Protein AF-A0A834LEP3-F1 (afdb_monomer_lite)

Organism: Rhododendron simsii (NCBI:txid118357)

Radius of gyration: 22.51 Å; chains: 1; bounding box: 55×42×45 Å

InterPro domains:
  IPR036396 Cytochrome P450 superfamily [SSF48264] (2-67)
  IPR050665 Plant Cytochrome P450 Monooxygenases [PTHR24282] (2-66)

Sequence (93 aa):
MMLERWKHHEGKEIEVFEEFRALTSEVISRTAFGSSYLEGKVIFEMLTKMAVIVSKNRLKIRLPGLWNRSSFDMANNDPDEKNRITLDDV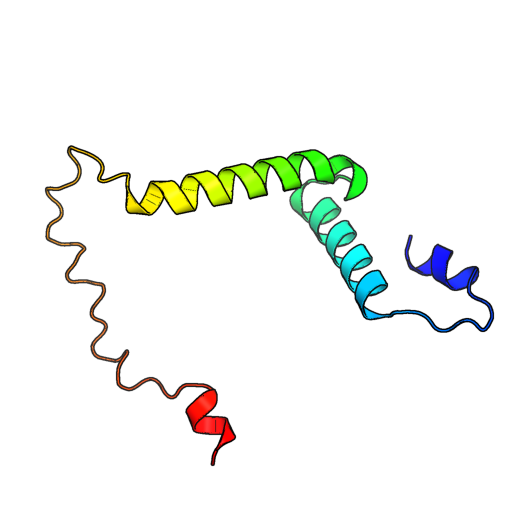VDG

Foldseek 3Di:
DLVVVVVVPDPDDDPVVVSVVLVVLQVCCCVVPVDGSVVCVVVVVVVVVVVVVCVVCVVVPPPPPPPVPPVPVVVPPPVCPVVDDDPVNVVVD

Structure (mmCIF, N/CA/C/O backbone):
data_AF-A0A834LEP3-F1
#
_entry.id   AF-A0A834LEP3-F1
#
loop_
_atom_site.group_PDB
_atom_site.id
_atom_site.type_symbol
_atom_site.label_atom_id
_atom_site.label_alt_id
_atom_site.label_comp_id
_atom_site.label_asym_id
_atom_site.label_entity_id
_atom_site.label_seq_id
_atom_site.pdbx_PDB_ins_code
_atom_site.Cartn_x
_atom_site.Cartn_y
_atom_site.Cartn_z
_atom_site.occupancy
_atom_site.B_iso_or_equiv
_atom_site.auth_seq_id
_atom_site.auth_comp_id
_atom_site.auth_asym_id
_atom_site.auth_atom_id
_atom_site.pdbx_PDB_model_num
ATOM 1 N N . MET A 1 1 ? -12.175 5.248 8.271 1.00 68.00 1 MET A N 1
ATOM 2 C CA . MET A 1 1 ? -10.978 4.484 8.723 1.00 68.00 1 MET A CA 1
ATOM 3 C C . MET A 1 1 ? -11.393 3.236 9.508 1.00 68.00 1 MET A C 1
ATOM 5 O O . MET A 1 1 ? -12.535 3.181 9.938 1.00 68.00 1 MET A O 1
ATOM 9 N N . MET A 1 2 ? -10.511 2.239 9.687 1.00 79.38 2 MET A N 1
ATOM 10 C CA . MET A 1 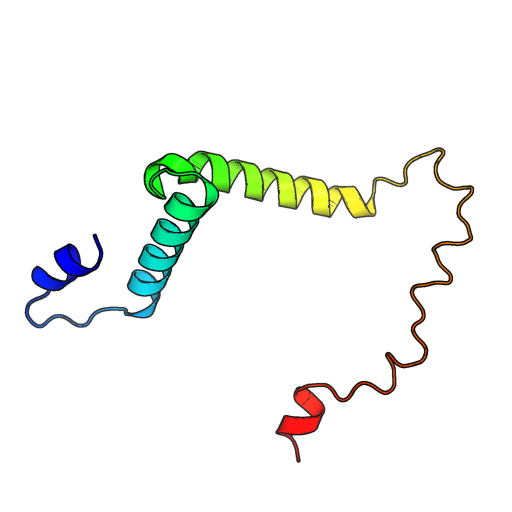2 ? -10.815 0.947 10.350 1.00 79.38 2 MET A CA 1
ATOM 11 C C . MET A 1 2 ? -11.600 1.102 11.668 1.00 79.38 2 MET A C 1
ATOM 13 O O . MET A 1 2 ? -12.655 0.502 11.835 1.00 79.38 2 MET A O 1
ATOM 17 N N . LEU A 1 3 ? -11.168 2.017 12.540 1.00 80.19 3 LEU A N 1
ATOM 18 C CA . LEU A 1 3 ? -11.832 2.310 13.818 1.00 80.19 3 LEU A CA 1
ATOM 19 C C . LEU A 1 3 ? -13.268 2.848 13.675 1.00 80.19 3 LEU A C 1
ATOM 21 O O . LEU A 1 3 ? -14.115 2.581 14.524 1.00 80.19 3 LEU A O 1
ATOM 25 N N . GLU A 1 4 ? -13.569 3.586 12.605 1.00 82.88 4 GLU A N 1
ATOM 26 C CA . GLU A 1 4 ? -14.934 4.061 12.338 1.00 82.88 4 GLU A CA 1
ATOM 27 C C . GLU A 1 4 ? -15.843 2.917 11.897 1.00 82.88 4 GLU A C 1
ATOM 29 O O . GLU A 1 4 ? -17.001 2.881 12.298 1.00 82.88 4 GLU A O 1
ATOM 34 N N . ARG A 1 5 ? -15.330 1.958 11.113 1.00 80.38 5 ARG A N 1
ATOM 35 C CA . ARG A 1 5 ? -16.100 0.768 10.717 1.00 80.38 5 ARG A CA 1
ATOM 36 C C . ARG A 1 5 ? -16.423 -0.104 11.927 1.00 80.38 5 ARG A C 1
ATOM 38 O O . ARG A 1 5 ? -17.557 -0.541 12.080 1.00 80.38 5 ARG A O 1
ATOM 45 N N . TRP A 1 6 ? -15.454 -0.270 12.824 1.00 80.56 6 TRP A N 1
ATOM 46 C CA . TRP A 1 6 ? -15.599 -1.085 14.031 1.00 80.56 6 TRP A CA 1
ATOM 47 C C . TRP A 1 6 ? -16.582 -0.484 15.034 1.00 80.56 6 TRP A C 1
ATOM 49 O O . TRP A 1 6 ? -17.334 -1.219 15.663 1.00 80.56 6 TRP A O 1
ATOM 59 N N . LYS A 1 7 ? -16.659 0.850 15.128 1.00 81.75 7 LYS A N 1
ATOM 60 C CA . LYS A 1 7 ? -17.691 1.530 15.928 1.00 81.75 7 LYS A CA 1
ATOM 61 C C . LYS A 1 7 ? -19.123 1.200 15.497 1.00 81.75 7 LYS A C 1
ATOM 63 O O . LYS A 1 7 ? -20.023 1.302 16.316 1.00 81.75 7 LYS A O 1
ATOM 68 N N . HIS A 1 8 ? -19.333 0.812 14.239 1.00 80.19 8 HIS A N 1
ATOM 69 C CA . HIS A 1 8 ? -20.643 0.410 13.719 1.00 80.19 8 HIS A CA 1
ATOM 70 C C . HIS A 1 8 ? -20.869 -1.112 13.789 1.00 80.19 8 HIS A C 1
ATOM 72 O O . HIS A 1 8 ? -21.875 -1.612 13.287 1.00 80.19 8 HIS A O 1
ATOM 78 N N . HIS A 1 9 ? -19.938 -1.872 14.372 1.00 78.25 9 HIS A N 1
ATOM 79 C CA . HIS A 1 9 ? -20.069 -3.306 14.626 1.00 78.25 9 HIS A CA 1
ATOM 80 C C . HIS A 1 9 ? -20.376 -3.541 16.108 1.00 78.25 9 HIS A C 1
ATOM 82 O O . HIS A 1 9 ? -19.560 -4.057 16.864 1.00 78.25 9 HIS A O 1
ATOM 88 N N . GLU A 1 10 ? -21.577 -3.159 16.544 1.00 74.56 10 GLU A N 1
ATOM 89 C CA . GLU A 1 10 ? -22.069 -3.534 17.873 1.00 74.56 10 GLU A CA 1
ATOM 90 C C . GLU A 1 10 ? -22.476 -5.018 17.873 1.00 74.56 10 GLU A C 1
ATOM 92 O O . GLU A 1 10 ? -23.551 -5.389 17.402 1.00 74.56 10 GLU A O 1
ATOM 97 N N . GLY A 1 11 ? -21.582 -5.883 18.366 1.00 72.69 11 GLY A N 1
ATOM 98 C CA . GLY A 1 11 ? -21.879 -7.289 18.679 1.00 72.69 11 GLY A CA 1
ATOM 99 C C . GLY A 1 11 ? -21.775 -8.291 17.523 1.00 72.69 11 GLY A C 1
ATOM 100 O O . GLY A 1 11 ? -22.208 -9.430 17.683 1.00 72.69 11 GLY A O 1
ATOM 101 N N . LYS A 1 12 ? -21.210 -7.904 16.372 1.00 81.12 12 LYS A N 1
ATOM 102 C CA . LYS A 1 12 ? -20.965 -8.812 15.236 1.00 81.12 12 LYS A CA 1
ATOM 103 C C . LYS A 1 12 ? -19.517 -9.294 15.220 1.00 81.12 12 LYS A C 1
ATOM 105 O O . LYS A 1 12 ? -18.610 -8.510 15.489 1.00 81.12 12 LYS A O 1
ATOM 110 N N . GLU A 1 13 ? -19.313 -10.564 14.872 1.00 83.69 13 GLU A N 1
ATOM 111 C CA . GLU A 1 13 ? -17.976 -11.101 14.612 1.00 83.69 13 GLU A CA 1
ATOM 112 C C . GLU A 1 13 ? -17.307 -10.329 13.472 1.00 83.69 13 GLU A C 1
ATOM 114 O O . GLU A 1 13 ? -17.944 -9.977 12.476 1.00 83.69 13 GLU A O 1
ATOM 119 N N . ILE A 1 14 ? -16.017 -10.046 13.645 1.00 84.00 14 ILE A N 1
ATOM 120 C CA . ILE A 1 14 ? -15.211 -9.286 12.692 1.00 84.00 14 ILE A CA 1
ATOM 121 C C . ILE A 1 14 ? -14.105 -10.197 12.182 1.00 84.00 14 ILE A C 1
ATOM 123 O O . ILE A 1 14 ? -13.355 -10.775 12.970 1.00 84.00 14 ILE A O 1
ATOM 127 N N . GLU A 1 15 ? -13.953 -10.274 10.865 1.00 88.25 15 GLU A N 1
ATOM 128 C CA . GLU A 1 15 ? -12.787 -10.902 10.257 1.00 88.25 15 GLU A CA 1
ATOM 129 C C . GLU A 1 15 ? -11.572 -9.975 10.409 1.00 88.25 15 GLU A C 1
ATOM 131 O O . GLU A 1 15 ? -11.311 -9.085 9.596 1.00 88.25 15 GLU A O 1
ATOM 136 N N . VAL A 1 16 ? -10.826 -10.169 11.499 1.00 86.31 16 VAL A N 1
ATOM 137 C CA . VAL A 1 16 ? -9.682 -9.317 11.870 1.00 86.31 16 VAL A CA 1
ATOM 138 C C . VAL A 1 16 ? -8.622 -9.277 10.766 1.00 86.31 16 VAL A C 1
ATOM 140 O O . VAL A 1 16 ? -8.004 -8.237 10.548 1.00 86.31 16 VAL A O 1
ATOM 143 N N . PHE A 1 17 ? -8.433 -10.385 10.045 1.00 88.44 17 PHE A N 1
ATOM 144 C CA . PHE A 1 17 ? -7.448 -10.490 8.971 1.00 88.44 17 PHE A CA 1
ATOM 145 C C . PHE A 1 17 ? -7.703 -9.494 7.830 1.00 88.44 17 PHE A C 1
ATOM 147 O O . PHE A 1 17 ? -6.793 -8.753 7.451 1.00 88.44 17 PHE A O 1
ATOM 154 N N . GLU A 1 18 ? -8.930 -9.428 7.308 1.00 86.06 18 GLU A N 1
ATOM 155 C CA . GLU A 1 18 ? -9.274 -8.516 6.209 1.00 86.06 18 GLU A CA 1
ATOM 156 C C . GLU A 1 18 ? -9.200 -7.044 6.643 1.00 86.06 18 GLU A C 1
ATOM 158 O O . GLU A 1 18 ? -8.690 -6.197 5.905 1.00 86.06 18 GLU A O 1
ATOM 163 N N . GLU A 1 19 ? -9.611 -6.727 7.874 1.00 88.19 19 GLU A N 1
ATOM 164 C CA . GLU A 1 19 ? -9.489 -5.367 8.416 1.00 88.19 19 GLU A CA 1
ATOM 165 C C . GLU A 1 19 ? -8.024 -4.940 8.585 1.00 88.19 19 GLU A C 1
ATOM 167 O O . GLU A 1 19 ? -7.653 -3.824 8.204 1.00 88.19 19 GLU A O 1
ATOM 172 N N . PHE A 1 20 ? -7.163 -5.841 9.069 1.00 89.88 20 PHE A N 1
ATOM 173 C CA . PHE A 1 20 ? -5.731 -5.576 9.190 1.00 89.88 20 PHE A CA 1
ATOM 174 C C . PHE A 1 20 ? -5.081 -5.400 7.815 1.00 89.88 20 PHE A C 1
ATOM 176 O O . PHE A 1 20 ? -4.331 -4.449 7.604 1.00 89.88 20 PHE A O 1
ATOM 183 N N . ARG A 1 21 ? -5.435 -6.247 6.837 1.00 88.44 21 ARG A N 1
ATOM 184 C CA . ARG A 1 21 ? -4.961 -6.125 5.451 1.00 88.44 21 ARG A CA 1
ATOM 185 C C . ARG A 1 21 ? -5.345 -4.777 4.840 1.00 88.44 21 ARG A C 1
ATOM 187 O O . ARG A 1 21 ? -4.517 -4.134 4.188 1.00 88.44 21 ARG A O 1
ATOM 194 N N . ALA A 1 22 ? -6.582 -4.332 5.064 1.00 87.44 22 ALA A N 1
ATOM 195 C CA . ALA A 1 22 ? -7.066 -3.038 4.598 1.00 87.44 22 ALA A CA 1
ATOM 196 C C . ALA A 1 22 ? -6.316 -1.873 5.266 1.00 87.44 22 ALA A C 1
ATOM 198 O O . ALA A 1 22 ? -5.914 -0.930 4.583 1.00 87.44 22 ALA A O 1
ATOM 199 N N . LEU A 1 23 ? -6.084 -1.944 6.581 1.00 90.31 23 LEU A N 1
ATOM 200 C CA . LEU A 1 23 ? -5.321 -0.936 7.320 1.00 90.31 23 LEU A CA 1
ATOM 201 C C . LEU A 1 23 ? -3.867 -0.853 6.842 1.00 90.31 23 LEU A C 1
ATOM 203 O O . LEU A 1 23 ? -3.384 0.240 6.555 1.00 90.31 23 LEU A O 1
ATOM 207 N N . THR A 1 24 ? -3.178 -1.988 6.720 1.00 90.69 24 THR A N 1
ATOM 208 C CA . THR A 1 24 ? -1.792 -2.037 6.239 1.00 90.69 24 THR A CA 1
ATOM 209 C C . THR A 1 24 ? -1.673 -1.458 4.832 1.00 90.69 24 THR A C 1
ATOM 211 O O . THR A 1 24 ? -0.745 -0.698 4.562 1.00 90.69 24 THR A O 1
ATOM 214 N N . SER A 1 25 ? -2.636 -1.755 3.956 1.00 88.50 25 SER A N 1
ATOM 215 C CA . SER A 1 25 ? -2.678 -1.194 2.601 1.00 88.50 25 SER A CA 1
ATOM 216 C C . SER A 1 25 ? -2.788 0.335 2.625 1.00 88.50 25 SER A C 1
ATOM 218 O O . SER A 1 25 ? -2.031 1.014 1.937 1.00 88.50 25 SER A O 1
ATOM 220 N N . GLU A 1 26 ? -3.664 0.889 3.467 1.00 90.06 26 GLU A N 1
ATOM 221 C CA . GLU A 1 26 ? -3.817 2.341 3.634 1.00 90.06 26 GLU A CA 1
ATOM 222 C C . GLU A 1 26 ? -2.550 3.007 4.196 1.00 90.06 26 GLU A C 1
ATOM 224 O O . GLU A 1 26 ? -2.151 4.066 3.711 1.00 90.06 26 GLU A O 1
ATOM 229 N N . VAL A 1 27 ? -1.891 2.384 5.182 1.00 91.75 27 VAL A N 1
ATOM 230 C CA . VAL A 1 27 ? -0.631 2.885 5.760 1.00 91.75 27 VAL A CA 1
ATOM 231 C C . VAL A 1 27 ? 0.472 2.913 4.706 1.00 91.75 27 VAL A C 1
ATOM 233 O O . VAL A 1 27 ? 1.084 3.957 4.501 1.00 91.75 27 VAL A O 1
ATOM 236 N N . ILE A 1 28 ? 0.694 1.804 3.992 1.00 88.06 28 ILE A N 1
ATOM 237 C CA . ILE A 1 28 ? 1.711 1.735 2.935 1.00 88.06 28 ILE A CA 1
ATOM 238 C C . ILE A 1 28 ? 1.426 2.775 1.857 1.00 88.06 28 ILE A C 1
ATOM 240 O O . ILE A 1 28 ? 2.344 3.478 1.447 1.00 88.06 28 ILE A O 1
ATOM 244 N N . SER A 1 29 ? 0.175 2.912 1.413 1.00 89.88 29 SER A N 1
ATOM 245 C CA . SER A 1 29 ? -0.163 3.876 0.369 1.00 89.88 29 SER A CA 1
ATOM 246 C C . SER A 1 29 ? 0.110 5.316 0.793 1.00 89.88 29 SER A C 1
ATOM 248 O O . SER A 1 29 ? 0.739 6.064 0.043 1.00 89.88 29 SER A O 1
ATOM 250 N N . ARG A 1 30 ? -0.250 5.684 2.027 1.00 90.69 30 ARG A N 1
ATOM 251 C CA . ARG A 1 30 ? 0.037 7.020 2.563 1.00 90.69 30 ARG A CA 1
ATOM 252 C C . ARG A 1 30 ? 1.528 7.257 2.754 1.00 90.69 30 ARG A C 1
ATOM 254 O O . ARG A 1 30 ? 2.000 8.348 2.465 1.00 90.69 30 ARG A O 1
ATOM 261 N N . THR A 1 31 ? 2.276 6.260 3.215 1.00 90.25 31 THR A N 1
ATOM 262 C CA . THR A 1 31 ? 3.716 6.404 3.463 1.00 90.25 31 THR A CA 1
ATOM 263 C C . THR A 1 31 ? 4.536 6.405 2.174 1.00 90.25 31 THR A C 1
ATOM 265 O O . THR A 1 31 ? 5.450 7.210 2.040 1.00 90.25 31 THR A O 1
ATOM 268 N N . ALA A 1 32 ? 4.226 5.525 1.222 1.00 83.62 32 ALA A N 1
ATOM 269 C CA . ALA A 1 32 ? 4.984 5.390 -0.021 1.00 83.62 32 ALA A CA 1
ATOM 270 C C . ALA A 1 32 ? 4.592 6.434 -1.075 1.00 83.62 32 ALA A C 1
ATOM 272 O O . ALA A 1 32 ? 5.446 6.865 -1.847 1.00 83.62 32 ALA A O 1
ATOM 273 N N . PHE A 1 33 ? 3.315 6.832 -1.120 1.00 84.81 33 PHE A N 1
ATOM 274 C CA . PHE A 1 33 ? 2.777 7.686 -2.185 1.00 84.81 33 PHE A CA 1
ATOM 275 C C . PHE A 1 33 ? 2.157 8.996 -1.685 1.00 84.81 33 PHE A C 1
ATOM 277 O O . PHE A 1 33 ? 1.830 9.851 -2.502 1.00 84.81 33 PHE A O 1
ATOM 284 N N . GLY A 1 34 ? 1.979 9.179 -0.372 1.00 88.06 34 GLY A N 1
ATOM 285 C CA . GLY A 1 34 ? 1.323 10.370 0.182 1.00 88.06 34 GLY A CA 1
ATOM 286 C C . GLY A 1 34 ? -0.192 10.422 -0.043 1.00 88.06 34 GLY A C 1
ATOM 287 O O . GLY A 1 34 ? -0.817 11.423 0.297 1.00 88.06 34 GLY A O 1
ATOM 288 N N . SER A 1 35 ? -0.791 9.363 -0.597 1.00 88.31 35 SER A N 1
ATOM 289 C CA . SER A 1 35 ? -2.203 9.299 -0.988 1.00 88.31 35 SER A CA 1
ATOM 290 C C . SER A 1 35 ? -2.932 8.121 -0.338 1.00 88.31 35 SER A C 1
ATOM 292 O O . SER A 1 35 ? -2.327 7.271 0.320 1.00 88.31 35 SER A O 1
ATOM 294 N N . SER A 1 36 ? -4.259 8.077 -0.470 1.00 90.69 36 SER A N 1
ATOM 295 C CA . SER A 1 36 ? -5.040 6.947 0.056 1.00 90.69 36 SER A CA 1
ATOM 296 C C . SER A 1 36 ? -4.808 5.671 -0.758 1.00 90.69 36 SER A C 1
ATOM 298 O O . SER A 1 36 ? -4.478 5.726 -1.945 1.00 90.69 36 SER A O 1
ATOM 300 N N . TYR A 1 37 ? -5.042 4.503 -0.156 1.00 87.56 37 TYR A N 1
ATOM 301 C CA . TYR A 1 37 ? -4.980 3.239 -0.891 1.00 87.56 37 TYR A CA 1
ATOM 302 C C . TYR A 1 37 ? -5.967 3.206 -2.057 1.00 87.56 37 TYR A C 1
ATOM 304 O O . TYR A 1 37 ? -5.620 2.746 -3.139 1.00 87.56 37 TYR A O 1
ATOM 312 N N . LEU A 1 38 ? -7.177 3.736 -1.867 1.00 87.44 38 LEU A N 1
ATOM 313 C CA . LEU A 1 38 ? -8.201 3.818 -2.913 1.00 87.44 38 LEU A CA 1
ATOM 314 C C . LEU A 1 38 ? -7.729 4.621 -4.130 1.00 87.44 38 LEU A C 1
ATOM 316 O O . LEU A 1 38 ? -7.945 4.203 -5.265 1.00 87.44 38 LEU A O 1
ATOM 320 N N . GLU A 1 39 ? -7.050 5.735 -3.885 1.00 85.06 39 GLU A N 1
ATOM 321 C CA . GLU A 1 39 ? -6.486 6.606 -4.915 1.00 85.06 39 GLU A CA 1
ATOM 322 C C . GLU A 1 39 ? -5.261 5.971 -5.595 1.00 85.06 39 GLU A C 1
ATOM 324 O O . GLU A 1 39 ? -5.117 6.028 -6.815 1.00 85.06 39 GLU A O 1
ATOM 329 N N . GLY A 1 40 ? -4.415 5.277 -4.825 1.00 81.19 40 GLY A N 1
ATOM 330 C CA . GLY A 1 40 ? -3.237 4.563 -5.324 1.00 81.19 40 GLY A CA 1
ATOM 331 C C . GLY A 1 40 ? -3.519 3.186 -5.940 1.00 81.19 40 GLY A C 1
ATOM 332 O O . GLY A 1 40 ? -2.630 2.609 -6.569 1.00 81.19 40 GLY A O 1
ATOM 333 N N . LYS A 1 41 ? -4.734 2.642 -5.795 1.00 85.19 41 LYS A N 1
ATOM 334 C CA . LYS A 1 41 ? -5.074 1.265 -6.192 1.00 85.19 41 LYS A CA 1
ATOM 335 C C . LYS A 1 41 ? -4.812 1.002 -7.672 1.00 85.19 41 LYS A C 1
ATOM 337 O O . LYS A 1 41 ? -4.222 -0.019 -8.014 1.00 85.19 41 LYS A O 1
ATOM 342 N N . VAL A 1 42 ? -5.190 1.939 -8.542 1.00 86.00 42 VAL A N 1
ATOM 343 C CA . VAL A 1 42 ? -4.975 1.824 -9.996 1.00 86.00 42 VAL A CA 1
ATOM 344 C C . VAL A 1 42 ? -3.482 1.745 -10.325 1.00 86.00 42 VAL A C 1
ATOM 346 O O . VAL A 1 42 ? -3.067 0.904 -11.121 1.00 86.00 42 VAL A O 1
ATOM 349 N N . ILE A 1 43 ? -2.664 2.574 -9.671 1.00 83.25 43 ILE A N 1
ATOM 350 C CA . ILE A 1 43 ? -1.206 2.580 -9.843 1.00 83.25 43 ILE A CA 1
ATOM 351 C C . ILE A 1 43 ? -0.620 1.254 -9.354 1.00 83.25 43 ILE A C 1
ATOM 353 O O . ILE A 1 43 ? 0.181 0.644 -10.059 1.00 83.25 43 ILE A O 1
ATOM 357 N N . PHE A 1 44 ? -1.048 0.774 -8.185 1.00 82.12 44 PHE A N 1
ATOM 358 C CA . PHE A 1 44 ? -0.571 -0.485 -7.619 1.00 82.12 44 PHE A CA 1
ATOM 359 C C . PHE A 1 44 ? -0.900 -1.672 -8.531 1.00 82.12 44 PHE A C 1
ATOM 361 O O . PHE A 1 44 ? -0.019 -2.465 -8.850 1.00 82.12 44 PHE A O 1
ATOM 368 N N . GLU A 1 45 ? -2.132 -1.751 -9.040 1.00 88.19 45 GLU A N 1
ATOM 369 C CA . GLU A 1 45 ? -2.544 -2.785 -9.993 1.00 88.19 45 GLU A CA 1
ATOM 370 C C . GLU A 1 45 ? -1.734 -2.734 -11.296 1.00 88.19 45 GLU A C 1
ATOM 372 O O . GLU A 1 45 ? -1.328 -3.778 -11.816 1.00 88.19 45 GLU A O 1
ATOM 377 N N . MET A 1 46 ? -1.472 -1.536 -11.829 1.00 88.69 46 MET A N 1
ATOM 378 C CA . MET A 1 46 ? -0.622 -1.361 -13.011 1.00 88.69 46 MET A CA 1
ATOM 379 C C . MET A 1 46 ? 0.823 -1.789 -12.735 1.00 88.69 46 MET A C 1
ATOM 381 O O . MET A 1 46 ? 1.396 -2.533 -13.532 1.00 88.69 46 MET A O 1
ATOM 385 N N . LEU A 1 47 ? 1.398 -1.391 -11.596 1.00 85.62 47 LEU A N 1
ATOM 386 C CA . LEU A 1 47 ? 2.737 -1.797 -11.163 1.00 85.62 47 LEU A CA 1
ATOM 387 C C . LEU A 1 47 ? 2.835 -3.314 -10.980 1.00 85.62 47 LEU A C 1
ATOM 389 O O . LEU A 1 47 ? 3.793 -3.916 -11.457 1.00 85.62 47 LEU A O 1
ATOM 393 N N . THR A 1 48 ? 1.840 -3.958 -10.364 1.00 87.62 48 THR A N 1
ATOM 394 C CA . THR A 1 48 ? 1.793 -5.420 -10.214 1.00 87.62 48 THR A CA 1
ATOM 395 C C . THR A 1 48 ? 1.738 -6.116 -11.573 1.00 87.62 48 THR A C 1
ATOM 397 O O . THR A 1 48 ? 2.516 -7.037 -11.824 1.00 87.62 48 THR A O 1
ATOM 400 N N . LYS A 1 49 ? 0.873 -5.656 -12.489 1.00 90.50 49 LYS A N 1
ATOM 401 C CA . LYS A 1 49 ? 0.798 -6.195 -13.859 1.00 90.50 49 LYS A CA 1
ATOM 402 C C . LYS A 1 49 ? 2.135 -6.051 -14.584 1.00 90.50 49 LYS A C 1
ATOM 404 O O . LYS A 1 49 ? 2.620 -7.021 -15.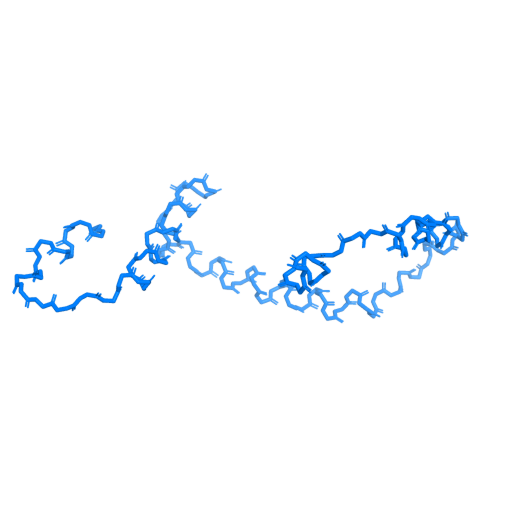166 1.00 90.50 49 LYS A O 1
ATOM 409 N N . MET A 1 50 ? 2.763 -4.877 -14.504 1.00 84.62 50 MET A N 1
ATOM 410 C CA . MET A 1 50 ? 4.089 -4.647 -15.077 1.00 84.62 50 MET A CA 1
ATOM 411 C C . MET A 1 50 ? 5.147 -5.554 -14.444 1.00 84.62 50 MET A C 1
ATOM 413 O O . MET A 1 50 ? 5.905 -6.182 -15.174 1.00 84.62 50 MET A O 1
ATOM 417 N N . ALA A 1 51 ? 5.173 -5.701 -13.118 1.00 86.00 51 ALA A N 1
ATOM 418 C CA . ALA A 1 51 ? 6.120 -6.567 -12.419 1.00 86.00 51 ALA A CA 1
ATOM 419 C C . ALA A 1 51 ? 6.002 -8.036 -12.856 1.00 86.00 51 ALA A C 1
ATOM 421 O O . ALA A 1 51 ? 7.026 -8.687 -13.059 1.00 86.00 51 ALA A O 1
ATOM 422 N N . VAL A 1 52 ? 4.779 -8.538 -13.067 1.00 88.88 52 VAL A N 1
ATOM 423 C CA . VAL A 1 52 ? 4.521 -9.890 -13.595 1.00 88.88 52 VAL A CA 1
ATOM 424 C C . VAL A 1 52 ? 5.003 -10.035 -15.040 1.00 88.88 52 VAL A C 1
ATOM 426 O O . VAL A 1 52 ? 5.591 -11.053 -15.403 1.00 88.88 52 VAL A O 1
ATOM 429 N N . ILE A 1 53 ? 4.766 -9.035 -15.890 1.00 84.19 53 ILE A N 1
ATOM 430 C CA . ILE A 1 53 ? 5.235 -9.058 -17.283 1.00 84.19 53 ILE A CA 1
ATOM 431 C C . ILE A 1 53 ? 6.765 -9.011 -17.324 1.00 84.19 53 ILE A C 1
ATOM 433 O O . ILE A 1 53 ? 7.389 -9.797 -18.037 1.00 84.19 53 ILE A O 1
ATOM 437 N N . VAL A 1 54 ? 7.382 -8.125 -16.543 1.00 82.75 54 VAL A N 1
ATOM 438 C CA . VAL A 1 54 ? 8.838 -7.996 -16.449 1.00 82.75 54 VAL A CA 1
ATOM 439 C C . VAL A 1 54 ? 9.453 -9.262 -15.863 1.00 82.75 54 VAL A C 1
ATOM 441 O O . VAL A 1 54 ? 10.454 -9.720 -16.394 1.00 82.75 54 VAL A O 1
ATOM 444 N N . SER A 1 55 ? 8.877 -9.883 -14.828 1.00 80.00 55 SER A N 1
ATOM 445 C CA . SER A 1 55 ? 9.417 -11.126 -14.256 1.00 80.00 55 SER A CA 1
ATOM 446 C C . SER A 1 55 ? 9.364 -12.293 -15.243 1.00 80.00 55 SER A C 1
ATOM 448 O O . SER A 1 55 ? 10.360 -12.996 -15.400 1.00 80.00 55 SER A O 1
ATOM 450 N N . LYS A 1 56 ? 8.260 -12.440 -15.986 1.00 77.31 56 LYS A N 1
ATOM 451 C CA . LYS A 1 56 ? 8.130 -13.435 -17.064 1.00 77.31 56 LYS A CA 1
ATOM 452 C C . LYS A 1 56 ? 9.108 -13.185 -18.210 1.00 77.31 56 LYS A C 1
ATOM 454 O O . LYS A 1 56 ? 9.616 -14.135 -18.802 1.00 77.31 56 LYS A O 1
ATOM 459 N N . ASN A 1 57 ? 9.382 -11.920 -18.523 1.00 66.56 57 ASN A N 1
ATOM 460 C CA . ASN A 1 57 ? 10.336 -11.555 -19.562 1.00 66.56 57 ASN A CA 1
ATOM 461 C C . ASN A 1 57 ? 11.788 -11.546 -19.072 1.00 66.56 57 ASN A C 1
ATOM 463 O O . ASN A 1 57 ? 12.663 -11.767 -19.891 1.00 66.56 57 ASN A O 1
ATOM 467 N N . ARG A 1 58 ? 12.094 -11.392 -17.778 1.00 57.25 58 ARG A N 1
ATOM 468 C CA . ARG A 1 58 ? 13.473 -11.462 -17.249 1.00 57.25 58 ARG A CA 1
ATOM 469 C C . ARG A 1 58 ? 14.153 -12.797 -17.559 1.00 57.25 58 ARG A C 1
ATO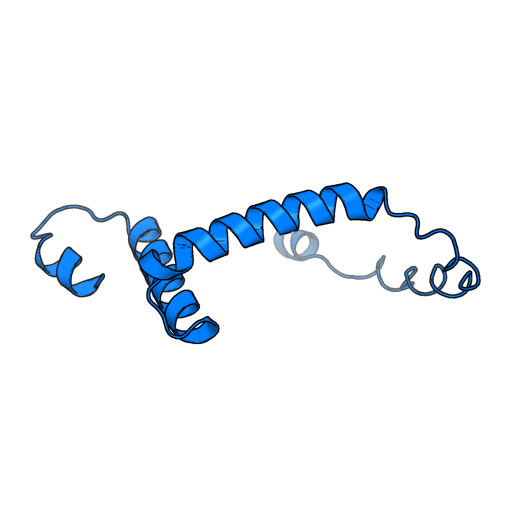M 471 O O . ARG A 1 58 ? 15.344 -12.804 -17.834 1.00 57.25 58 ARG A O 1
ATOM 478 N N . LEU A 1 59 ? 13.391 -13.892 -17.615 1.00 53.91 59 LEU A N 1
ATOM 479 C CA . LEU A 1 59 ? 13.885 -15.205 -18.053 1.00 53.91 59 LEU A CA 1
ATOM 480 C C . LEU A 1 59 ? 14.129 -15.297 -19.577 1.00 53.91 59 LEU A C 1
ATOM 482 O O . LEU A 1 59 ? 14.786 -16.223 -20.037 1.00 53.91 59 LEU A O 1
ATOM 486 N N . LYS A 1 60 ? 13.604 -14.352 -20.371 1.00 54.44 60 LYS A N 1
ATOM 487 C CA . LYS A 1 60 ? 13.730 -14.294 -21.842 1.00 54.44 60 LYS A CA 1
ATOM 488 C C . LYS A 1 60 ? 14.595 -13.144 -22.353 1.00 54.44 60 LYS A C 1
ATOM 490 O O . LYS A 1 60 ? 15.087 -13.219 -23.477 1.00 54.44 60 LYS A O 1
ATOM 495 N N . ILE A 1 61 ? 14.802 -12.092 -21.563 1.00 54.56 61 ILE A N 1
ATOM 496 C CA . ILE A 1 61 ? 15.669 -10.962 -21.901 1.00 54.56 61 ILE A CA 1
ATOM 497 C C . ILE A 1 61 ? 17.114 -11.397 -21.629 1.00 54.56 61 ILE A C 1
ATOM 499 O O . ILE A 1 61 ? 17.801 -10.928 -20.726 1.00 54.56 61 ILE A O 1
ATOM 503 N N . ARG A 1 62 ? 17.592 -12.321 -22.458 1.00 55.03 62 ARG A N 1
ATOM 504 C CA . ARG A 1 62 ? 19.011 -12.471 -22.741 1.00 55.03 62 ARG A CA 1
ATOM 505 C C . ARG A 1 62 ? 19.424 -11.206 -23.491 1.00 55.03 62 ARG A C 1
ATOM 507 O O . ARG A 1 62 ? 19.245 -11.130 -24.700 1.00 55.03 62 ARG A O 1
ATOM 514 N N . LEU A 1 63 ? 19.895 -10.192 -22.759 1.00 59.50 63 LEU A N 1
ATOM 515 C CA . LEU A 1 63 ? 20.364 -8.922 -23.325 1.00 59.50 63 LEU A CA 1
ATOM 516 C C . LEU A 1 63 ? 21.496 -9.213 -24.331 1.00 59.50 63 LEU A C 1
ATOM 518 O O . LEU A 1 63 ? 22.580 -9.633 -23.903 1.00 59.50 63 LEU A O 1
ATOM 522 N N . PRO A 1 64 ? 21.279 -9.042 -25.651 1.00 53.12 64 PRO A N 1
ATOM 523 C CA . PRO A 1 64 ? 22.311 -9.303 -26.643 1.00 53.12 64 PRO A CA 1
ATOM 524 C C . PRO A 1 64 ? 23.347 -8.181 -26.533 1.00 53.12 64 PRO A C 1
ATOM 526 O O . PRO A 1 64 ? 23.048 -7.033 -26.845 1.00 53.12 64 PRO A O 1
ATOM 529 N N . GLY A 1 65 ? 24.540 -8.502 -26.026 1.00 56.91 65 GLY A N 1
ATOM 530 C CA . GLY A 1 65 ? 25.650 -7.549 -25.879 1.00 56.91 65 GLY A CA 1
ATOM 531 C C . GLY A 1 65 ? 26.212 -7.383 -24.463 1.00 56.91 65 GLY A C 1
ATOM 532 O O . GLY A 1 65 ? 27.295 -6.832 -24.319 1.00 56.91 65 GLY A O 1
ATOM 533 N N . LEU A 1 66 ? 25.559 -7.912 -23.419 1.00 58.41 66 LEU A N 1
ATOM 534 C CA . LEU A 1 66 ? 26.103 -7.890 -22.044 1.00 58.41 66 LEU A CA 1
ATOM 535 C C . LEU A 1 66 ? 26.910 -9.144 -21.664 1.00 58.41 66 LEU A C 1
ATOM 537 O O . LEU A 1 66 ? 27.235 -9.353 -20.500 1.00 58.41 66 LEU A O 1
ATOM 541 N N . TRP A 1 67 ? 27.244 -9.990 -22.637 1.00 56.94 67 TRP A N 1
ATOM 542 C CA . TRP A 1 67 ? 27.819 -11.316 -22.385 1.00 56.94 67 TRP A CA 1
ATOM 543 C C . TRP A 1 67 ? 29.339 -11.326 -22.209 1.00 56.94 67 TRP A C 1
ATOM 545 O O . TRP A 1 67 ? 29.903 -12.363 -21.878 1.00 56.94 67 TRP A O 1
ATOM 555 N N . ASN A 1 68 ? 30.008 -10.174 -22.273 1.00 51.97 68 ASN A N 1
ATOM 556 C CA . ASN A 1 68 ? 31.411 -10.078 -21.854 1.00 51.97 68 ASN A CA 1
ATOM 557 C C . ASN A 1 68 ? 31.537 -9.957 -20.324 1.00 51.97 68 ASN A C 1
ATOM 559 O O . ASN A 1 68 ? 32.421 -9.277 -19.808 1.00 51.97 68 ASN A O 1
ATOM 563 N N . ARG A 1 69 ? 30.633 -10.605 -19.585 1.00 51.19 69 ARG A N 1
ATOM 564 C CA . ARG A 1 69 ? 30.733 -10.792 -18.141 1.00 51.19 69 ARG A CA 1
ATOM 565 C C . ARG A 1 69 ? 30.428 -12.238 -17.775 1.00 51.19 69 ARG A C 1
ATOM 567 O O . ARG A 1 69 ? 29.678 -12.516 -16.849 1.00 51.19 69 ARG A O 1
ATOM 574 N N . SER A 1 70 ? 31.138 -13.148 -18.434 1.00 50.78 70 SER A N 1
ATOM 575 C CA . SER A 1 70 ? 31.433 -14.501 -17.944 1.00 5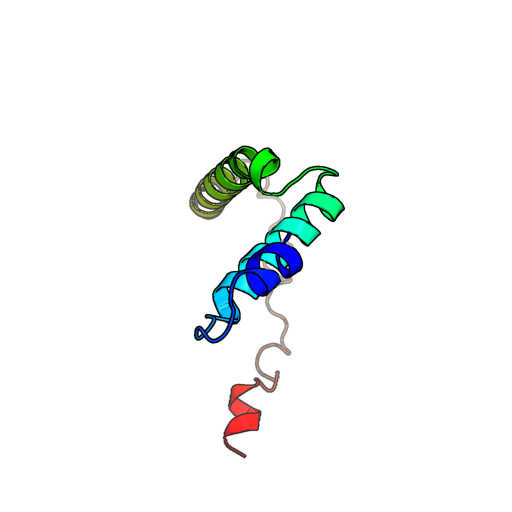0.78 70 SER A CA 1
ATOM 576 C C . SER A 1 70 ? 32.097 -14.533 -16.548 1.00 50.78 70 SER A C 1
ATOM 578 O O . SER A 1 70 ? 32.484 -15.593 -16.078 1.00 50.78 70 SER A O 1
ATOM 580 N N . SER A 1 71 ? 32.216 -1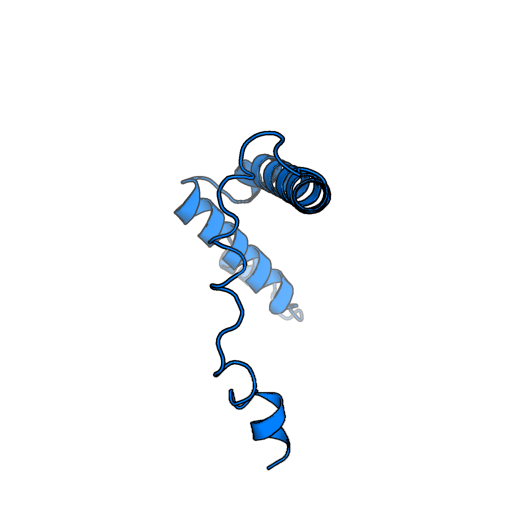3.394 -15.856 1.00 48.59 71 SER A N 1
ATOM 581 C CA . SER A 1 71 ? 32.672 -13.281 -14.469 1.00 48.59 71 SER A CA 1
ATOM 582 C C . SER A 1 71 ? 31.541 -13.156 -13.437 1.00 48.59 71 SER A C 1
ATOM 584 O O . SER A 1 71 ? 31.852 -13.135 -12.253 1.00 48.59 71 SER A O 1
ATOM 586 N N . PHE A 1 72 ? 30.258 -13.045 -13.823 1.00 49.53 72 PHE A N 1
ATOM 587 C CA . PHE A 1 72 ? 29.165 -12.927 -12.833 1.00 49.53 72 PHE A CA 1
ATOM 588 C C . PHE A 1 72 ? 28.461 -14.255 -12.507 1.00 49.53 72 PHE A C 1
ATOM 590 O O . PHE A 1 72 ? 27.883 -14.383 -11.432 1.00 49.53 72 PHE A O 1
ATOM 597 N N . ASP A 1 73 ? 28.605 -15.283 -13.349 1.00 48.72 73 ASP A N 1
ATOM 598 C CA . ASP A 1 73 ? 28.109 -16.636 -13.038 1.00 48.72 73 ASP A CA 1
ATOM 599 C C . ASP A 1 73 ? 29.008 -17.388 -12.033 1.00 48.72 73 ASP A C 1
ATOM 601 O O . ASP A 1 73 ? 28.633 -18.441 -11.528 1.00 48.72 73 ASP A O 1
ATOM 605 N N . MET A 1 74 ? 30.175 -16.834 -11.681 1.00 47.62 74 MET A N 1
ATOM 606 C CA . MET A 1 74 ? 31.063 -17.387 -10.647 1.00 47.62 74 MET A CA 1
ATOM 607 C C . MET A 1 74 ? 30.803 -16.829 -9.236 1.00 47.62 74 MET A C 1
ATOM 609 O O . MET A 1 74 ? 31.478 -17.246 -8.302 1.00 47.62 74 MET A O 1
ATOM 613 N N . ALA A 1 75 ? 29.834 -15.923 -9.052 1.00 52.34 75 ALA A N 1
ATOM 614 C CA . ALA A 1 75 ? 29.508 -15.347 -7.739 1.00 52.34 75 ALA A CA 1
ATOM 615 C C . ALA A 1 75 ? 28.241 -15.934 -7.083 1.00 52.34 75 ALA A C 1
ATOM 617 O O . ALA A 1 75 ? 27.950 -15.600 -5.941 1.00 52.34 75 ALA A O 1
ATOM 618 N N . ASN A 1 76 ? 27.501 -16.808 -7.778 1.00 51.75 76 ASN A N 1
ATOM 619 C CA . ASN A 1 76 ? 26.271 -17.432 -7.264 1.00 51.75 76 ASN A CA 1
ATOM 620 C C . ASN A 1 76 ? 26.448 -18.906 -6.863 1.00 51.75 76 ASN A C 1
ATOM 622 O O . ASN A 1 76 ? 25.465 -19.619 -6.716 1.00 51.75 76 ASN A O 1
ATOM 626 N N . ASN A 1 77 ? 27.685 -19.369 -6.686 1.00 55.91 77 ASN A N 1
ATOM 627 C CA . ASN A 1 77 ? 27.952 -20.545 -5.864 1.00 55.91 77 ASN A CA 1
ATOM 628 C C . ASN A 1 77 ? 28.601 -20.034 -4.584 1.00 55.91 77 ASN A C 1
ATOM 630 O O . ASN A 1 77 ? 29.826 -19.982 -4.490 1.00 55.91 77 ASN A O 1
ATOM 634 N N . ASP A 1 78 ? 27.772 -19.594 -3.640 1.00 58.12 78 ASP A N 1
ATOM 635 C CA . ASP A 1 78 ? 28.217 -19.443 -2.262 1.00 58.12 78 ASP A CA 1
ATOM 636 C C . ASP A 1 78 ? 28.451 -20.866 -1.720 1.00 58.12 78 ASP A C 1
ATOM 638 O O . ASP A 1 78 ? 27.490 -21.634 -1.602 1.00 58.12 78 ASP A O 1
ATOM 642 N N . PRO A 1 79 ? 29.704 -21.286 -1.461 1.00 56.22 79 PRO A N 1
ATOM 643 C CA . PRO A 1 79 ? 29.986 -22.635 -0.976 1.00 56.22 79 PRO A CA 1
ATOM 644 C C . PRO A 1 79 ? 29.315 -22.926 0.376 1.00 56.22 79 PRO A C 1
ATOM 646 O O . PRO A 1 79 ? 29.149 -24.099 0.719 1.00 56.22 79 PRO A O 1
ATOM 649 N N . ASP A 1 80 ? 28.875 -21.891 1.098 1.00 56.62 80 ASP A N 1
ATOM 650 C CA . ASP A 1 80 ? 28.179 -22.020 2.373 1.00 56.62 80 ASP A CA 1
ATOM 651 C C . ASP A 1 80 ? 26.661 -22.219 2.225 1.00 56.62 80 ASP A C 1
ATOM 653 O O . ASP A 1 80 ? 26.005 -22.555 3.209 1.00 56.62 80 ASP A O 1
ATOM 657 N N . GLU A 1 81 ? 26.077 -22.116 1.019 1.00 60.91 81 GLU A N 1
ATOM 658 C CA . GLU A 1 81 ? 24.636 -22.346 0.794 1.00 60.91 81 GLU A CA 1
ATOM 659 C C . GLU A 1 81 ? 24.201 -23.757 1.222 1.00 60.91 81 GLU A C 1
ATOM 661 O O . GLU A 1 81 ? 23.127 -23.933 1.794 1.00 60.91 81 GLU A O 1
ATOM 666 N N . LYS A 1 82 ? 25.076 -24.756 1.046 1.00 58.62 82 LYS A N 1
ATOM 667 C CA . LYS A 1 82 ? 24.835 -26.145 1.475 1.00 58.62 82 LYS A CA 1
ATOM 668 C C . LYS A 1 82 ? 24.913 -26.374 2.988 1.00 58.62 82 LYS A C 1
ATOM 670 O O . LYS A 1 82 ? 24.473 -27.425 3.438 1.00 58.62 82 LYS A O 1
ATOM 675 N N . ASN A 1 83 ? 25.468 -25.432 3.751 1.00 58.34 83 ASN A N 1
ATOM 676 C CA . ASN A 1 83 ? 25.647 -25.537 5.204 1.00 58.34 83 ASN A CA 1
ATOM 677 C C . ASN A 1 83 ? 24.731 -24.585 5.992 1.00 58.34 83 ASN A C 1
ATOM 679 O O . ASN A 1 83 ? 24.869 -24.460 7.210 1.00 58.34 83 ASN A O 1
ATOM 683 N N . ARG A 1 84 ? 23.793 -23.898 5.330 1.00 60.56 84 ARG A N 1
ATOM 684 C CA . ARG A 1 84 ? 22.819 -23.044 6.016 1.00 60.56 84 ARG A CA 1
ATOM 685 C C . ARG A 1 84 ? 21.726 -23.912 6.623 1.00 60.56 84 ARG A C 1
ATOM 687 O O . ARG A 1 84 ? 20.943 -24.505 5.893 1.00 60.56 84 ARG A O 1
ATOM 694 N N . ILE A 1 85 ? 21.662 -23.928 7.953 1.00 64.31 85 ILE A N 1
ATOM 695 C CA . ILE A 1 85 ? 20.523 -24.473 8.699 1.00 64.31 85 ILE A CA 1
ATOM 696 C C . ILE A 1 85 ? 19.279 -23.695 8.262 1.00 64.31 85 ILE A C 1
ATOM 698 O O . ILE A 1 85 ? 19.224 -22.465 8.377 1.00 64.31 85 ILE A O 1
ATOM 702 N N . THR A 1 86 ? 18.311 -24.408 7.707 1.00 65.25 86 THR A N 1
ATOM 703 C CA . THR A 1 86 ? 17.016 -23.871 7.302 1.00 65.25 86 THR A CA 1
ATOM 704 C C . THR A 1 86 ? 16.040 -23.917 8.477 1.00 65.25 86 THR A C 1
ATOM 706 O O . THR A 1 86 ? 16.249 -24.632 9.452 1.00 65.25 86 THR A O 1
ATOM 709 N N . LEU A 1 87 ? 14.966 -23.122 8.419 1.00 52.53 87 LEU A N 1
ATOM 710 C CA . LEU A 1 87 ? 13.919 -23.136 9.453 1.00 52.53 87 LEU A CA 1
ATOM 711 C C . LEU A 1 87 ? 13.292 -24.528 9.624 1.00 52.53 87 LEU A C 1
ATOM 713 O O . LEU A 1 87 ? 12.877 -24.862 10.729 1.00 52.53 87 LEU A O 1
ATOM 717 N N . ASP A 1 88 ? 13.291 -25.337 8.566 1.00 58.31 88 ASP A N 1
ATOM 718 C CA . ASP A 1 88 ? 12.787 -26.709 8.580 1.00 58.31 88 ASP A CA 1
ATOM 719 C C . ASP A 1 88 ? 13.685 -27.633 9.430 1.00 58.31 88 ASP A C 1
ATOM 721 O O . ASP A 1 88 ? 13.177 -28.478 10.160 1.00 58.31 88 ASP A O 1
ATOM 725 N N . ASP A 1 89 ? 15.003 -27.394 9.455 1.00 67.38 89 ASP A N 1
ATOM 726 C CA . ASP A 1 89 ? 15.957 -28.140 10.295 1.00 67.38 89 ASP A CA 1
ATOM 727 C C . ASP A 1 89 ? 15.807 -27.833 11.801 1.00 67.38 89 ASP A C 1
ATOM 729 O O . ASP A 1 89 ? 16.299 -28.580 12.644 1.00 67.38 89 ASP A O 1
ATOM 733 N N . VAL A 1 90 ? 15.157 -26.716 12.156 1.00 61.03 90 VAL A N 1
ATOM 734 C CA . VAL A 1 90 ? 14.937 -26.280 13.550 1.00 61.03 90 VAL A CA 1
ATOM 735 C C . VAL A 1 90 ? 13.598 -26.777 14.100 1.00 61.03 90 VAL A C 1
ATOM 737 O O . VAL A 1 90 ? 13.438 -26.890 15.313 1.00 61.03 90 VAL A O 1
ATOM 740 N N . VAL A 1 91 ? 12.624 -27.054 13.231 1.00 58.38 91 VAL A N 1
ATOM 741 C CA . VAL A 1 91 ? 11.259 -27.420 13.642 1.00 58.38 91 VAL A CA 1
ATOM 742 C C . VAL A 1 91 ? 11.128 -28.910 13.980 1.00 58.38 91 VAL A C 1
ATOM 744 O O . VAL A 1 91 ? 10.267 -29.260 14.784 1.00 58.38 91 VAL A O 1
ATOM 747 N N . ASP A 1 92 ? 12.023 -29.757 13.469 1.00 57.00 92 ASP A N 1
ATOM 748 C CA . ASP A 1 92 ? 12.025 -31.208 13.718 1.00 57.00 92 ASP A CA 1
ATOM 749 C C . ASP A 1 92 ? 13.085 -31.671 14.750 1.00 57.00 92 ASP A C 1
ATOM 751 O O . ASP A 1 92 ? 13.437 -32.854 14.798 1.00 57.00 92 ASP A O 1
ATOM 755 N N . GLY A 1 93 ? 13.597 -30.753 15.582 1.00 49.59 93 GLY A N 1
ATOM 756 C CA . GLY A 1 93 ? 14.567 -31.023 16.659 1.00 49.59 93 GLY A CA 1
ATOM 757 C C . GLY A 1 93 ? 13.952 -31.214 18.042 1.00 49.59 93 GLY A C 1
ATOM 758 O O . GLY A 1 93 ? 13.156 -30.344 18.459 1.00 49.59 93 GLY A O 1
#

Secondary structure (DSSP, 8-state):
-HHHHHHT-SS----HHHHHHHHHHHHHHHHHHSS-HHHHHHHHHHHHHHHHHHHHHHTT---TT--S-TTSTTSS--TTGGG---HHHHHT-

pLDDT: mean 73.51, std 14.92, range [47.62, 91.75]